Protein AF-0000000072249331 (afdb_homodimer)

Radius of gyration: 15.69 Å; Cα contacts (8 Å, |Δi|>4): 281; chains: 2; bounding box: 35×46×33 Å

Solvent-accessible surface area (backbone atoms only — not comparable to full-atom values): 8730 Å² total; per-residue (Å²): 131,76,64,56,42,66,59,53,73,45,69,50,67,55,90,59,23,38,38,37,27,20,56,56,34,35,38,38,38,41,39,37,74,35,37,71,15,46,56,18,44,52,52,36,47,52,53,36,53,48,37,49,32,42,43,52,51,50,69,72,46,92,59,47,72,70,70,91,58,76,79,63,80,59,80,64,57,69,66,106,130,75,60,57,48,42,70,54,71,47,68,49,67,55,89,58,23,36,37,38,26,18,57,57,34,36,37,37,38,40,39,36,75,35,37,71,14,46,57,17,44,52,54,37,46,52,54,36,53,49,38,49,33,40,42,52,52,51,69,74,45,92,56,48,72,68,70,92,58,76,80,62,80,58,80,63,56,70,66,106

Foldseek 3Di:
DDAALPDQADWDDQVQWIWGHGNVDIDIDGDDDQDPDPSSVVSVVVVVVVVVNVVVNVVVDDDDPDDDDDPPDPVPPVVD/DDAALPDQADWDDQVQWIWGHGNVDIDIDGDDDQDPDPSSVVSVVVVVVVVVNVVVNVVVDDDDPDDDDDPPDPVPPVVD

pLDDT: mean 83.65, std 17.57, range [31.44, 96.88]

Sequence (160 aa):
MFKPFEKGTESSSIEDLTLENDVDCVSIYGNLQITKDKIGLEQAKALQSFVNDVVAALEKEELPEKIERPAEQEINNPFLMFKPFEKGTESSSIEDLTLENDVDCVSIYGNLQITKDKIGLEQAKALQSFVNDVVAALEKEELPEKIERPAEQEINNPFL

Secondary structure (DSSP, 8-state):
---TTTSTT-EEEETEEEEEE-SSEEEEEEEEEEESSHHHHHHHHHHHHHHHHHHHHHHTS---S------------TT-/---TTSSTT-EEEETEEEEEE-SSEEEEEEEEEEESSHHHHHHHHHHHHHHHHHHHHHHTS---S------------TT-

Nearest PDB structures (foldseek):
  4f3y-assembly1_A-2  TM=4.104E-01  e=3.794E+00  Burkholderia thailandensis E264
  3kvf-assembly1_A  TM=3.839E-01  e=6.779E+00  Homo sapiens
  1lc0-assembly1_A  TM=2.877E-01  e=5.586E+00  Rattus norvegicus
  4f3y-assembly1_A-2  TM=4.104E-01  e=3.794E+00  Burkholderia thailandensis E264
  3kvf-assembly1_A  TM=3.839E-01  e=6.779E+00  Homo sapiens

Organism: Acinetobacter pittii (strain PHEA-2) (NCBI:txid871585)

Structure (mmCIF, N/CA/C/O backbone):
data_AF-0000000072249331-model_v1
#
loop_
_entity.id
_entity.type
_entity.pdbx_description
1 polymer 'Uncharacterized protein'
#
loop_
_atom_site.group_PDB
_atom_site.id
_atom_site.type_symbol
_atom_site.label_atom_id
_atom_site.label_alt_id
_atom_site.label_comp_id
_atom_site.label_asym_id
_atom_site.label_entity_id
_atom_site.label_seq_id
_atom_site.pdbx_PDB_ins_code
_atom_site.Cartn_x
_atom_site.Cartn_y
_atom_site.Cartn_z
_atom_site.occupancy
_atom_site.B_iso_or_equiv
_atom_site.auth_seq_id
_atom_site.auth_comp_id
_atom_site.auth_asym_id
_atom_site.auth_atom_id
_atom_site.pdbx_PDB_model_num
ATOM 1 N N . MET A 1 1 ? -0.239 -0.944 17.25 1 60.81 1 MET A N 1
ATOM 2 C CA . MET A 1 1 ? -1.142 -0.362 16.266 1 60.81 1 MET A CA 1
ATOM 3 C C . MET A 1 1 ? -0.555 0.919 15.68 1 60.81 1 MET A C 1
ATOM 5 O O . MET A 1 1 ? 0.12 1.675 16.375 1 60.81 1 MET A O 1
ATOM 9 N N . PHE A 1 2 ? -0.329 0.969 14.336 1 76.44 2 PHE A N 1
ATOM 10 C CA . PHE A 1 2 ? 0.263 2.139 13.695 1 76.44 2 PHE A CA 1
ATOM 11 C C . PHE A 1 2 ? -0.672 3.338 13.789 1 76.44 2 PHE A C 1
ATOM 13 O O . PHE A 1 2 ? -1.861 3.229 13.484 1 76.44 2 PHE A O 1
ATOM 20 N N . LYS A 1 3 ? -0.183 4.434 14.492 1 83.62 3 LYS A N 1
ATOM 21 C CA . LYS A 1 3 ? -0.97 5.66 14.602 1 83.62 3 LYS A CA 1
ATOM 22 C C . LYS A 1 3 ? -0.507 6.703 13.586 1 83.62 3 LYS A C 1
ATOM 24 O O . LYS A 1 3 ? 0.422 7.465 13.852 1 83.62 3 LYS A O 1
ATOM 29 N N . PRO A 1 4 ? -1.26 6.77 12.539 1 90.06 4 PRO A N 1
ATOM 30 C CA . PRO A 1 4 ? -0.844 7.695 11.484 1 90.06 4 PRO A CA 1
ATOM 31 C C . PRO A 1 4 ? -0.95 9.156 11.906 1 90.06 4 PRO A C 1
ATOM 33 O O . PRO A 1 4 ? -1.88 9.531 12.625 1 90.06 4 PRO A O 1
ATOM 36 N N . PHE A 1 5 ? -0.006 10.078 11.562 1 88.88 5 PHE A N 1
ATOM 37 C CA . PHE A 1 5 ? -0.002 11.531 11.672 1 88.88 5 PHE A CA 1
ATOM 38 C C . PHE A 1 5 ? 0.202 11.961 13.117 1 88.88 5 PHE A C 1
ATOM 40 O O . PHE A 1 5 ? -0.208 13.062 13.5 1 88.88 5 PHE A O 1
ATOM 47 N N . GLU A 1 6 ? 0.416 11.164 14.016 1 81.62 6 GLU A N 1
ATOM 48 C CA . GLU A 1 6 ? 0.617 11.609 15.391 1 81.62 6 GLU A CA 1
ATOM 49 C C . GLU A 1 6 ? 2.094 11.859 15.68 1 81.62 6 GLU A C 1
ATOM 51 O O . GLU A 1 6 ? 2.465 12.938 16.156 1 81.62 6 GLU A O 1
ATOM 56 N N . LYS A 1 7 ? 2.938 10.594 15.812 1 70.5 7 LYS A N 1
ATOM 57 C CA . LYS A 1 7 ? 4.359 10.672 16.141 1 70.5 7 LYS A CA 1
ATOM 58 C C . LYS A 1 7 ? 5.223 10.602 14.891 1 70.5 7 LYS A C 1
ATOM 60 O O . LYS A 1 7 ? 5.176 9.617 14.148 1 70.5 7 LYS A O 1
ATOM 65 N N . GLY A 1 8 ? 5.703 11.797 14.25 1 65.5 8 GLY A N 1
ATOM 66 C CA . GLY A 1 8 ? 6.355 12.102 12.984 1 65.5 8 GLY A CA 1
ATOM 67 C C . GLY A 1 8 ? 7.539 11.195 12.695 1 65.5 8 GLY A C 1
ATOM 68 O O . GLY A 1 8 ? 8.25 11.398 11.711 1 65.5 8 GLY A O 1
ATOM 69 N N . THR A 1 9 ? 7.73 10.18 13.656 1 69.88 9 THR A N 1
ATOM 70 C CA . THR A 1 9 ? 9.023 9.562 13.375 1 69.88 9 THR A CA 1
ATOM 71 C C . THR A 1 9 ? 8.891 8.039 13.32 1 69.88 9 THR A C 1
ATOM 73 O O . THR A 1 9 ? 9.898 7.332 13.234 1 69.88 9 THR A O 1
ATOM 76 N N . GLU A 1 10 ? 7.75 7.652 13.211 1 81.25 10 GLU A N 1
ATOM 77 C CA . GLU A 1 10 ? 7.617 6.199 13.195 1 81.25 10 GLU A CA 1
ATOM 78 C C . GLU A 1 10 ? 7.715 5.648 11.781 1 81.25 10 GLU A C 1
ATOM 80 O O . GLU A 1 10 ? 7.258 6.289 10.828 1 81.25 10 GLU A O 1
ATOM 85 N N . SER A 1 11 ? 8.641 4.609 11.539 1 86.5 11 SER A N 1
ATOM 86 C CA . SER A 1 11 ? 8.742 3.945 10.242 1 86.5 11 SER A CA 1
ATOM 87 C C . SER A 1 11 ? 8.602 2.434 10.383 1 86.5 11 SER A C 1
ATOM 89 O O . SER A 1 11 ? 8.984 1.861 11.406 1 86.5 11 SER A O 1
ATOM 91 N N . SER A 1 12 ? 7.879 1.873 9.531 1 87.81 12 SER A N 1
ATOM 92 C CA . SER A 1 12 ? 7.734 0.423 9.438 1 87.81 12 SER A CA 1
ATOM 93 C C . SER A 1 12 ? 8.07 -0.078 8.039 1 87.81 12 SER A C 1
ATOM 95 O O . SER A 1 12 ? 8.156 0.712 7.094 1 87.81 12 SER A O 1
ATOM 97 N N . SER A 1 13 ? 8.367 -1.349 7.965 1 91.19 13 SER A N 1
ATOM 98 C CA . SER A 1 13 ? 8.656 -1.92 6.652 1 91.19 13 SER A CA 1
ATOM 99 C C . SER A 1 13 ? 7.98 -3.273 6.477 1 91.19 13 SER A C 1
ATOM 101 O O . SER A 1 13 ? 7.844 -4.035 7.438 1 91.19 13 SER A O 1
ATOM 103 N N . ILE A 1 14 ? 7.441 -3.484 5.355 1 92.25 14 ILE A N 1
ATOM 104 C CA . ILE A 1 14 ? 6.941 -4.781 4.906 1 92.25 14 ILE A CA 1
ATOM 105 C C . ILE A 1 14 ? 7.805 -5.297 3.756 1 92.25 14 ILE A C 1
ATOM 107 O O . ILE A 1 14 ? 7.703 -4.801 2.631 1 92.25 14 ILE A O 1
ATOM 111 N N . GLU A 1 15 ? 8.68 -6.227 4.066 1 88.38 15 GLU A N 1
ATOM 112 C CA . GLU A 1 15 ? 9.672 -6.668 3.092 1 88.38 15 GLU A CA 1
ATOM 113 C C . GLU A 1 15 ? 10.492 -5.492 2.561 1 88.38 15 GLU A C 1
ATOM 115 O O . GLU A 1 15 ? 11.195 -4.824 3.322 1 88.38 15 GLU A O 1
ATOM 120 N N . ASP A 1 16 ? 10.336 -5.152 1.261 1 88.69 16 ASP A N 1
ATOM 121 C CA . ASP A 1 16 ? 11.125 -4.082 0.66 1 88.69 16 ASP A CA 1
ATOM 122 C C . ASP A 1 16 ? 10.305 -2.801 0.537 1 88.69 16 ASP A C 1
ATOM 124 O O . ASP A 1 16 ? 10.766 -1.814 -0.042 1 88.69 16 ASP A O 1
ATOM 128 N N . LEU A 1 17 ? 9.109 -2.785 1.133 1 92.56 17 LEU A N 1
ATOM 129 C CA . 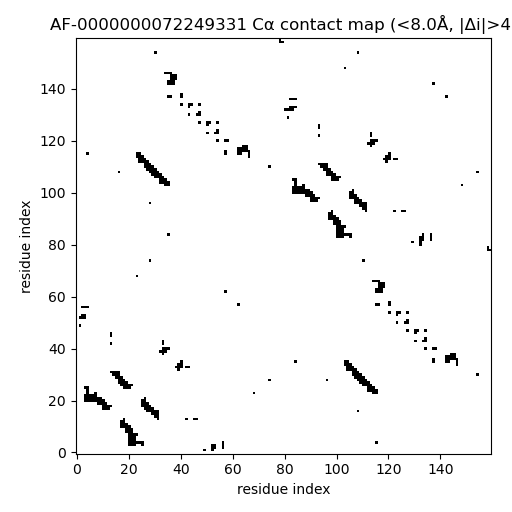LEU A 1 17 ? 8.258 -1.6 1.173 1 92.56 17 LEU A CA 1
ATOM 130 C C . LEU A 1 17 ? 8.414 -0.869 2.502 1 92.56 17 LEU A C 1
ATOM 132 O O . LEU A 1 17 ? 8.312 -1.481 3.568 1 92.56 17 LEU A O 1
ATOM 136 N N . THR A 1 18 ? 8.703 0.428 2.482 1 92.81 18 THR A N 1
ATOM 137 C CA . THR A 1 18 ? 8.906 1.231 3.686 1 92.81 18 THR A CA 1
ATOM 138 C C . THR A 1 18 ? 7.723 2.172 3.906 1 92.81 18 THR A C 1
ATOM 140 O O . THR A 1 18 ? 7.262 2.832 2.973 1 92.81 18 THR A O 1
ATOM 143 N N . LEU A 1 19 ? 7.258 2.203 5.148 1 91.69 19 LEU A N 1
ATOM 144 C CA . LEU A 1 19 ? 6.156 3.055 5.59 1 91.69 19 LEU A CA 1
ATOM 145 C C . LEU A 1 19 ? 6.637 4.074 6.613 1 91.69 19 LEU A C 1
ATOM 147 O O . LEU A 1 19 ? 7.137 3.705 7.68 1 91.69 19 LEU A O 1
ATOM 151 N N . GLU A 1 20 ? 6.574 5.328 6.277 1 89.94 20 GLU A N 1
ATOM 152 C CA . GLU A 1 20 ? 7.039 6.391 7.164 1 89.94 20 GLU A CA 1
ATOM 153 C C . GLU A 1 20 ? 5.879 7.262 7.637 1 89.94 20 GLU A C 1
ATOM 155 O O . GLU A 1 20 ? 5.043 7.68 6.832 1 89.94 20 GLU A O 1
ATOM 160 N N . ASN A 1 21 ? 5.875 7.422 8.891 1 89.5 21 ASN A N 1
ATOM 161 C CA . ASN A 1 21 ? 4.828 8.242 9.484 1 89.5 21 ASN A CA 1
ATOM 162 C C . ASN A 1 21 ? 5.344 9.625 9.867 1 89.5 21 ASN A C 1
ATOM 164 O O . ASN A 1 21 ? 6.398 9.75 10.492 1 89.5 21 ASN A O 1
ATOM 168 N N . ASP A 1 22 ? 4.676 10.695 9.391 1 87.88 22 ASP A N 1
ATOM 169 C CA . ASP A 1 22 ? 4.914 12.078 9.805 1 87.88 22 ASP A CA 1
ATOM 170 C C . ASP A 1 22 ? 3.646 12.703 10.383 1 87.88 22 ASP A C 1
ATOM 172 O O . ASP A 1 22 ? 2.582 12.086 10.367 1 87.88 22 ASP A O 1
ATOM 176 N N . VAL A 1 23 ? 3.736 13.898 10.867 1 86.12 23 VAL A N 1
ATOM 177 C CA . VAL A 1 23 ? 2.621 14.562 11.531 1 86.12 23 VAL A CA 1
ATOM 178 C C . VAL A 1 23 ? 1.573 14.969 10.492 1 86.12 23 VAL A C 1
ATOM 180 O O . VAL A 1 23 ? 0.373 14.953 10.781 1 86.12 23 VAL A O 1
ATOM 183 N N . ASP A 1 24 ? 2.059 15.242 9.227 1 89.31 24 ASP A N 1
ATOM 184 C CA . ASP A 1 24 ? 1.125 15.781 8.25 1 89.31 24 ASP A CA 1
ATOM 185 C C . ASP A 1 24 ? 1.085 14.914 6.992 1 89.31 24 ASP A C 1
ATOM 187 O O . ASP A 1 24 ? 0.347 15.203 6.051 1 89.31 24 ASP A O 1
ATOM 191 N N . CYS A 1 25 ? 1.911 13.844 7.012 1 90.44 25 CYS A N 1
ATOM 192 C CA . CYS A 1 25 ? 1.998 13.039 5.801 1 90.44 25 CYS A CA 1
ATOM 193 C C . CYS A 1 25 ? 2.508 11.641 6.117 1 90.44 25 CYS A C 1
ATOM 195 O O . CYS A 1 25 ? 3.416 11.469 6.934 1 90.44 25 CYS A O 1
ATOM 197 N N . VAL A 1 26 ? 1.936 10.672 5.547 1 92.38 26 VAL A N 1
ATOM 198 C CA . VAL A 1 26 ? 2.422 9.297 5.582 1 92.38 26 VAL A CA 1
ATOM 199 C C . VAL A 1 26 ? 3.018 8.922 4.227 1 92.38 26 VAL A C 1
ATOM 201 O O . VAL A 1 26 ? 2.373 9.094 3.189 1 92.38 26 VAL A O 1
ATOM 204 N N . SER A 1 27 ? 4.258 8.484 4.289 1 91.38 27 SER A N 1
ATOM 205 C CA . SER A 1 27 ? 4.941 8.141 3.047 1 91.38 27 SER A CA 1
ATOM 206 C C . SER A 1 27 ? 5.125 6.633 2.916 1 91.38 27 SER A C 1
ATOM 208 O O . SER A 1 27 ? 5.484 5.957 3.887 1 91.38 27 SER A O 1
ATOM 210 N N . ILE A 1 28 ? 4.871 6.16 1.718 1 92.5 28 ILE A N 1
ATOM 211 C CA . ILE A 1 28 ? 5.082 4.758 1.37 1 92.5 28 ILE A CA 1
ATOM 212 C C . ILE A 1 28 ? 5.992 4.66 0.15 1 92.5 28 ILE A C 1
ATOM 214 O O . ILE A 1 28 ? 5.73 5.281 -0.882 1 92.5 28 ILE A O 1
ATOM 218 N N . TYR A 1 29 ? 7.121 3.979 0.303 1 91 29 TYR A N 1
ATOM 219 C CA . TYR A 1 29 ? 7.988 3.824 -0.857 1 91 29 TYR A CA 1
ATOM 220 C C . TYR A 1 29 ? 8.758 2.512 -0.79 1 91 29 TYR A C 1
ATOM 222 O O . TYR A 1 29 ? 9 1.979 0.297 1 91 29 TYR A O 1
ATOM 230 N N . GLY A 1 30 ? 9.031 2.023 -1.978 1 93.12 30 GLY A N 1
ATOM 231 C CA . GLY A 1 30 ? 9.727 0.749 -2.082 1 93.12 30 GLY A CA 1
ATOM 232 C C . GLY A 1 30 ? 9.023 -0.243 -2.986 1 93.12 30 GLY A C 1
ATOM 233 O O . GLY A 1 30 ? 8.461 0.139 -4.016 1 93.12 30 GLY A O 1
ATOM 234 N N . ASN A 1 31 ? 9.289 -1.481 -2.703 1 89.25 31 ASN A N 1
ATOM 235 C CA . ASN A 1 31 ? 8.727 -2.561 -3.508 1 89.25 31 ASN A CA 1
ATOM 236 C C . ASN A 1 31 ? 8.172 -3.68 -2.633 1 89.25 31 ASN A C 1
ATOM 238 O O . ASN A 1 31 ? 8.812 -4.094 -1.666 1 89.25 31 ASN A O 1
ATOM 242 N N . LEU A 1 32 ? 6.941 -4.047 -2.951 1 93.25 32 LEU A N 1
ATOM 243 C CA . LEU A 1 32 ? 6.281 -5.137 -2.242 1 93.25 32 LEU A CA 1
ATOM 244 C C . LEU A 1 32 ? 5.625 -6.105 -3.223 1 93.25 32 LEU A C 1
ATOM 246 O O . LEU A 1 32 ? 4.922 -5.684 -4.145 1 93.25 32 LEU A O 1
ATOM 250 N N . GLN A 1 33 ? 5.992 -7.355 -3.094 1 91.56 33 GLN A N 1
ATOM 251 C CA . GLN A 1 33 ? 5.355 -8.414 -3.873 1 91.56 33 GLN A CA 1
ATOM 252 C C . GLN A 1 33 ? 4.488 -9.305 -2.986 1 91.56 33 GLN A C 1
ATOM 254 O O . GLN A 1 33 ? 4.988 -9.93 -2.049 1 91.56 33 GLN A O 1
ATOM 259 N N . ILE A 1 34 ? 3.266 -9.305 -3.309 1 94.25 34 ILE A N 1
ATOM 260 C CA . ILE A 1 34 ? 2.328 -10.148 -2.572 1 94.25 34 ILE A CA 1
ATOM 261 C C . ILE A 1 34 ? 1.995 -11.391 -3.391 1 94.25 34 ILE A C 1
ATOM 263 O O . ILE A 1 34 ? 1.239 -11.32 -4.363 1 94.25 34 ILE A O 1
ATOM 267 N N . THR A 1 35 ? 2.619 -12.453 -2.973 1 93.44 35 THR A N 1
ATOM 268 C CA . THR A 1 35 ? 2.418 -13.703 -3.689 1 93.44 35 THR A CA 1
ATOM 269 C C . THR A 1 35 ? 1.134 -14.391 -3.23 1 93.44 35 THR A C 1
ATOM 271 O O . THR A 1 35 ? 0.646 -14.133 -2.127 1 93.44 35 THR A O 1
ATOM 274 N N . LYS A 1 36 ? 0.646 -15.227 -4.098 1 92.88 36 LYS A N 1
ATOM 275 C CA . LYS A 1 36 ? -0.572 -15.969 -3.791 1 92.88 36 LYS A CA 1
ATOM 276 C C . LYS A 1 36 ? -0.276 -17.156 -2.883 1 92.88 36 LYS A C 1
ATOM 278 O O . LYS A 1 36 ? -0.455 -18.312 -3.281 1 92.88 36 LYS A O 1
ATOM 283 N N . ASP A 1 37 ? 0.237 -16.906 -1.649 1 95.62 37 ASP A N 1
ATOM 284 C CA . ASP A 1 37 ? 0.542 -17.891 -0.614 1 95.62 37 ASP A CA 1
ATOM 285 C C . ASP A 1 37 ? 0.345 -17.297 0.78 1 95.62 37 ASP A C 1
ATOM 287 O O . ASP A 1 37 ? -0.124 -16.172 0.92 1 95.62 37 ASP A O 1
ATOM 291 N N . LYS A 1 38 ? 0.635 -18.031 1.791 1 95.88 38 LYS A N 1
ATOM 292 C CA . LYS A 1 38 ? 0.4 -17.578 3.156 1 95.88 38 LYS A CA 1
ATOM 293 C C . LYS A 1 38 ? 1.294 -16.391 3.494 1 95.88 38 LYS A C 1
ATOM 295 O O . LYS A 1 38 ? 0.897 -15.5 4.258 1 95.88 38 LYS A O 1
ATOM 300 N N . ILE A 1 39 ? 2.426 -16.453 2.943 1 94.06 39 ILE A N 1
ATOM 301 C CA . ILE A 1 39 ? 3.357 -15.352 3.166 1 94.06 39 ILE A CA 1
ATOM 302 C C . ILE A 1 39 ? 2.783 -14.062 2.586 1 94.06 39 ILE A C 1
ATOM 304 O O . ILE A 1 39 ? 2.791 -13.016 3.244 1 94.06 39 ILE A O 1
ATOM 308 N N . GLY A 1 40 ? 2.291 -14.234 1.348 1 95 40 GLY A N 1
ATOM 309 C CA . GLY A 1 40 ? 1.654 -13.086 0.72 1 95 40 GLY A CA 1
ATOM 310 C C . GLY A 1 40 ? 0.433 -12.594 1.474 1 95 40 GLY A C 1
ATOM 311 O O . GLY A 1 40 ? 0.183 -11.391 1.542 1 95 40 GLY A O 1
ATOM 312 N N . LEU A 1 41 ? -0.319 -13.492 2.018 1 96.81 41 LEU A N 1
ATOM 313 C CA . LEU A 1 41 ? -1.497 -13.109 2.791 1 96.81 41 LEU A CA 1
ATOM 314 C C . LEU A 1 41 ? -1.102 -12.312 4.027 1 96.81 41 LEU A C 1
ATOM 316 O O . LEU A 1 41 ? -1.751 -11.32 4.367 1 96.81 41 LEU A O 1
ATOM 320 N N . GLU A 1 42 ? -0.068 -12.742 4.703 1 96.06 42 GLU A N 1
ATOM 321 C CA . GLU A 1 42 ? 0.413 -12.031 5.883 1 96.06 42 GLU A CA 1
ATOM 322 C C . GLU A 1 42 ? 0.877 -10.625 5.52 1 96.06 42 GLU A C 1
ATOM 324 O O . GLU A 1 42 ? 0.589 -9.664 6.238 1 96.06 42 GLU A O 1
ATOM 329 N N . GLN A 1 43 ? 1.597 -10.5 4.402 1 95.44 43 GLN A N 1
ATOM 330 C CA . GLN A 1 43 ? 2.068 -9.203 3.926 1 95.44 43 GLN A CA 1
ATOM 331 C C . GLN A 1 43 ? 0.899 -8.297 3.551 1 95.44 43 GLN A C 1
ATOM 333 O O . GLN A 1 43 ? 0.894 -7.113 3.889 1 95.44 43 GLN A O 1
ATOM 338 N N . ALA A 1 44 ? -0.023 -8.867 2.881 1 96.25 44 ALA A N 1
ATOM 339 C CA . ALA A 1 44 ? -1.209 -8.117 2.477 1 96.25 44 ALA A CA 1
ATOM 340 C C . ALA A 1 44 ? -1.987 -7.621 3.693 1 96.25 44 ALA A C 1
ATOM 342 O O . ALA A 1 44 ? -2.459 -6.48 3.717 1 96.25 44 ALA A O 1
ATOM 343 N N . LYS A 1 45 ? -2.066 -8.422 4.707 1 96.81 45 LYS A N 1
ATOM 344 C CA . LYS A 1 45 ? -2.797 -8.062 5.918 1 96.81 45 LYS A CA 1
ATOM 345 C C . LYS A 1 45 ? -2.07 -6.965 6.691 1 96.81 45 LYS A C 1
ATOM 347 O O . LYS A 1 45 ? -2.707 -6.102 7.297 1 96.81 45 LYS A O 1
ATOM 352 N N . ALA A 1 46 ? -0.796 -7.082 6.688 1 95.56 46 ALA A N 1
ATOM 353 C CA . ALA A 1 46 ? -0.018 -6.035 7.34 1 95.56 46 ALA A CA 1
ATOM 354 C C . ALA A 1 46 ? -0.254 -4.68 6.672 1 95.56 46 ALA A C 1
ATOM 356 O O . ALA A 1 46 ? -0.462 -3.674 7.352 1 95.56 46 ALA A O 1
ATOM 357 N N . LEU A 1 47 ? -0.149 -4.711 5.312 1 96 47 LEU A N 1
ATOM 358 C CA . LEU A 1 47 ? -0.404 -3.49 4.559 1 96 47 LEU A CA 1
ATOM 359 C C . LEU A 1 47 ? -1.84 -3.018 4.758 1 96 47 LEU A C 1
ATOM 361 O O . LEU A 1 47 ? -2.09 -1.816 4.887 1 96 47 LEU A O 1
ATOM 365 N N . GLN A 1 48 ? -2.762 -3.904 4.824 1 96 48 GLN A N 1
ATOM 366 C CA . GLN A 1 48 ? -4.168 -3.594 5.047 1 96 48 GLN A CA 1
ATOM 367 C C . GLN A 1 48 ? -4.375 -2.891 6.383 1 96 48 GLN A C 1
ATOM 369 O O . GLN A 1 48 ? -5.078 -1.88 6.457 1 96 48 GLN A O 1
ATOM 374 N N . SER A 1 49 ? -3.799 -3.445 7.441 1 95.38 49 SER A N 1
ATOM 375 C CA . SER A 1 49 ? -3.92 -2.854 8.766 1 95.38 49 SER A CA 1
ATOM 376 C C . SER A 1 49 ? -3.387 -1.424 8.789 1 95.38 49 SER A C 1
ATOM 378 O O . SER A 1 49 ? -4.008 -0.531 9.367 1 95.38 49 SER A O 1
ATOM 380 N N . PHE A 1 50 ? -2.242 -1.306 8.117 1 93.06 50 PHE A N 1
ATOM 381 C CA . PHE A 1 50 ? -1.628 0.014 8.039 1 93.06 50 PHE A CA 1
ATOM 382 C C . PHE A 1 50 ? -2.549 1.002 7.336 1 93.06 50 PHE A C 1
ATOM 384 O O . PHE A 1 50 ? -2.824 2.084 7.855 1 93.06 50 PHE A O 1
ATOM 391 N N . VAL A 1 51 ? -2.988 0.668 6.207 1 95.75 51 VAL A N 1
ATOM 392 C CA . VAL A 1 51 ? -3.803 1.565 5.391 1 95.75 51 VAL A CA 1
ATOM 393 C C . VAL A 1 51 ? -5.125 1.853 6.105 1 95.75 51 VAL A C 1
ATOM 395 O O . VAL A 1 51 ? -5.621 2.98 6.07 1 95.75 51 VAL A O 1
ATOM 398 N N . ASN A 1 52 ? -5.719 0.847 6.762 1 96.19 52 ASN A N 1
ATOM 399 C CA . ASN A 1 52 ? -6.941 1.045 7.539 1 96.19 52 ASN A CA 1
ATOM 400 C C . ASN A 1 52 ? -6.75 2.1 8.625 1 96.19 52 ASN A C 1
ATOM 402 O O . ASN A 1 52 ? -7.629 2.936 8.844 1 96.19 52 ASN A O 1
ATOM 406 N N . ASP A 1 53 ? -5.645 2.014 9.273 1 94.19 53 ASP A N 1
ATOM 407 C CA . ASP A 1 53 ? -5.344 2.98 10.32 1 94.19 53 ASP A CA 1
ATOM 408 C C . ASP A 1 53 ? -5.223 4.391 9.75 1 94.19 53 ASP A C 1
ATOM 410 O O . ASP A 1 53 ? -5.695 5.355 10.359 1 94.19 53 ASP A O 1
ATOM 414 N N . VAL A 1 54 ? -4.578 4.508 8.602 1 95 54 VAL A N 1
ATOM 415 C CA . VAL A 1 54 ? -4.398 5.801 7.949 1 95 54 VAL A CA 1
ATOM 416 C C . VAL A 1 54 ? -5.762 6.383 7.574 1 95 54 VAL A C 1
ATOM 418 O O . VAL A 1 54 ? -6.051 7.543 7.871 1 95 54 VAL A O 1
ATOM 421 N N . VAL A 1 55 ? -6.613 5.566 6.941 1 96.81 55 VAL A N 1
ATOM 422 C CA . VAL A 1 55 ? -7.938 6.008 6.52 1 96.81 55 VAL A CA 1
ATOM 423 C C . VAL A 1 55 ? -8.766 6.402 7.738 1 96.81 55 VAL A C 1
ATOM 425 O O . VAL A 1 55 ? -9.438 7.434 7.734 1 96.81 55 VAL A O 1
ATOM 428 N N . ALA A 1 56 ? -8.734 5.59 8.781 1 95.69 56 ALA A N 1
ATOM 429 C CA . ALA A 1 56 ? -9.484 5.867 10 1 95.69 56 ALA A CA 1
ATOM 430 C C . ALA A 1 56 ? -9.055 7.195 10.617 1 95.69 56 ALA A C 1
ATOM 432 O O . ALA A 1 56 ? -9.898 7.969 11.086 1 95.69 56 ALA A O 1
ATOM 433 N N . ALA A 1 57 ? -7.754 7.434 10.641 1 94 57 ALA A N 1
ATOM 434 C CA . ALA A 1 57 ? -7.215 8.664 11.211 1 94 57 ALA A CA 1
ATOM 435 C C . ALA A 1 57 ? -7.68 9.883 10.422 1 94 57 ALA A C 1
ATOM 437 O O . ALA A 1 57 ? -8.039 10.914 11 1 94 57 ALA A O 1
ATOM 438 N N . LEU A 1 58 ? -7.691 9.766 9.102 1 95.5 58 LEU A N 1
ATOM 439 C CA . LEU A 1 58 ? -8.078 10.875 8.234 1 95.5 58 LEU A CA 1
ATOM 440 C C . LEU A 1 58 ? -9.578 11.133 8.312 1 95.5 58 LEU A C 1
ATOM 442 O O . LEU A 1 58 ? -10.023 12.273 8.234 1 95.5 58 LEU A O 1
ATOM 446 N N . GLU A 1 59 ? -10.344 10.102 8.477 1 96.44 59 GLU A N 1
ATOM 447 C CA . GLU A 1 59 ? -11.797 10.227 8.516 1 96.44 59 GLU A CA 1
ATOM 448 C C . GLU A 1 59 ? -12.273 10.797 9.844 1 96.44 59 GLU A C 1
ATOM 450 O O . GLU A 1 59 ? -13.391 11.312 9.945 1 96.44 59 GLU A O 1
ATOM 455 N N . LYS A 1 60 ? -11.438 10.664 10.836 1 93.19 60 LYS A N 1
ATOM 456 C CA . LYS A 1 60 ? -11.797 11.109 12.18 1 93.19 60 LYS A CA 1
ATOM 457 C C . LYS A 1 60 ? -11.602 12.609 12.336 1 93.19 60 LYS A C 1
ATOM 459 O O . LYS A 1 60 ? -12.094 13.211 13.289 1 93.19 60 LYS A O 1
ATOM 464 N N . GLU A 1 61 ? -10.977 13.203 11.391 1 89.25 61 GLU A N 1
ATOM 465 C CA . GLU A 1 61 ? -10.641 14.617 11.508 1 89.25 61 GLU A CA 1
ATOM 466 C C . GLU A 1 61 ? -11.305 15.438 10.406 1 89.25 61 GLU A C 1
ATOM 468 O O . GLU A 1 61 ? -11.773 14.875 9.406 1 89.25 61 GLU A O 1
ATOM 473 N N . GLU A 1 62 ? -11.508 16.719 10.711 1 92.25 62 GLU A N 1
ATOM 474 C CA . GLU A 1 62 ? -11.875 17.656 9.641 1 92.25 62 GLU A CA 1
ATOM 475 C C . GLU A 1 62 ? -10.672 18 8.773 1 92.25 62 GLU A C 1
ATOM 477 O O . GLU A 1 62 ? -9.75 18.672 9.234 1 92.25 62 GLU A O 1
ATOM 482 N N . LEU A 1 63 ? -10.734 17.562 7.551 1 94.44 63 LEU A N 1
ATOM 483 C CA . LEU A 1 63 ? -9.57 17.688 6.68 1 94.44 63 LEU A CA 1
ATOM 484 C C . LEU A 1 63 ? -9.727 18.875 5.734 1 94.44 63 LEU A C 1
ATOM 486 O O . LEU A 1 63 ? -10.812 19.094 5.188 1 94.44 63 LEU A O 1
ATOM 490 N N . PRO A 1 64 ? -8.664 19.578 5.66 1 94.5 64 PRO A N 1
ATOM 491 C CA . PRO A 1 64 ? -8.68 20.625 4.629 1 94.5 64 PRO A CA 1
ATOM 492 C C . PRO A 1 64 ? -8.656 20.047 3.215 1 94.5 64 PRO A C 1
ATOM 494 O O . PRO A 1 64 ? -8.484 18.844 3.035 1 94.5 64 PRO A O 1
ATOM 497 N N . GLU A 1 65 ? -8.922 20.875 2.215 1 93.25 65 GLU A N 1
ATOM 498 C CA . GLU A 1 65 ? -8.891 20.422 0.83 1 93.25 65 GLU A CA 1
ATOM 499 C C . GLU A 1 65 ? -7.48 20 0.422 1 93.25 65 GLU A C 1
ATOM 501 O O . GLU A 1 65 ? -7.297 18.953 -0.217 1 93.25 65 GLU A O 1
ATOM 506 N N . LYS A 1 66 ? -6.543 20.844 0.762 1 89.94 66 LYS A N 1
ATOM 507 C CA . LYS A 1 66 ? -5.145 20.594 0.433 1 89.94 66 LYS A CA 1
ATOM 508 C C . LYS A 1 66 ? -4.211 21.281 1.425 1 89.94 66 LYS A C 1
ATOM 510 O O . LYS A 1 66 ? -4.445 22.438 1.806 1 89.94 66 LYS A O 1
ATOM 515 N N . ILE A 1 67 ? -3.307 20.469 1.951 1 87 67 ILE A N 1
ATOM 516 C CA . ILE A 1 67 ? -2.312 21.094 2.812 1 87 67 ILE A CA 1
ATOM 517 C C . ILE A 1 67 ? -1.0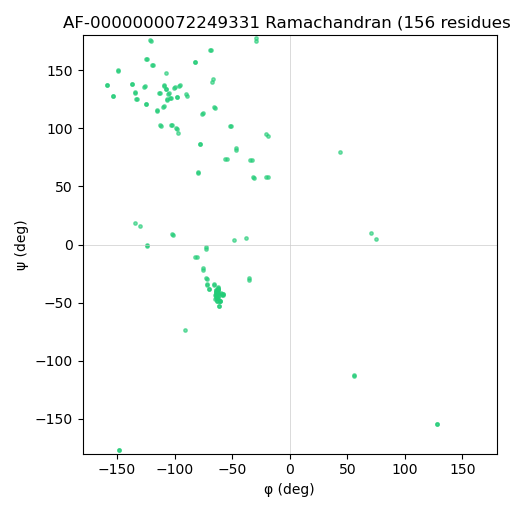49 21.391 2.01 1 87 67 ILE A C 1
ATOM 519 O O . ILE A 1 67 ? -0.765 20.719 1.015 1 87 67 ILE A O 1
ATOM 523 N N . GLU A 1 68 ? -0.443 22.547 2.168 1 76.56 68 GLU A N 1
ATOM 524 C CA . GLU A 1 68 ? 0.79 22.906 1.478 1 76.56 68 GLU A CA 1
ATOM 525 C C . GLU A 1 68 ? 2.002 22.25 2.123 1 76.56 68 GLU A C 1
ATOM 527 O O . GLU A 1 68 ? 2.287 22.469 3.301 1 76.56 68 GLU A O 1
ATOM 532 N N . ARG A 1 69 ? 2.238 21.172 1.74 1 70.75 69 ARG A N 1
ATOM 533 C CA . ARG A 1 69 ? 3.441 20.594 2.326 1 70.75 69 ARG A CA 1
ATOM 534 C C . ARG A 1 69 ? 4.594 20.609 1.329 1 70.75 69 ARG A C 1
ATOM 536 O O . ARG A 1 69 ? 4.379 20.5 0.12 1 70.75 69 ARG A O 1
ATOM 543 N N . PRO A 1 70 ? 5.719 21.109 1.805 1 55.62 70 PRO A N 1
ATOM 544 C CA . PRO A 1 70 ? 6.871 20.969 0.909 1 55.62 70 PRO A CA 1
ATOM 545 C C . PRO A 1 70 ? 7.066 19.531 0.415 1 55.62 70 PRO A C 1
ATOM 547 O O . PRO A 1 70 ? 6.723 18.594 1.119 1 55.62 70 PRO A O 1
ATOM 550 N N . ALA A 1 71 ? 6.668 19.328 -0.767 1 49.81 71 ALA A N 1
ATOM 551 C CA . ALA A 1 71 ? 6.879 18 -1.365 1 49.81 71 ALA A CA 1
ATOM 552 C C . ALA A 1 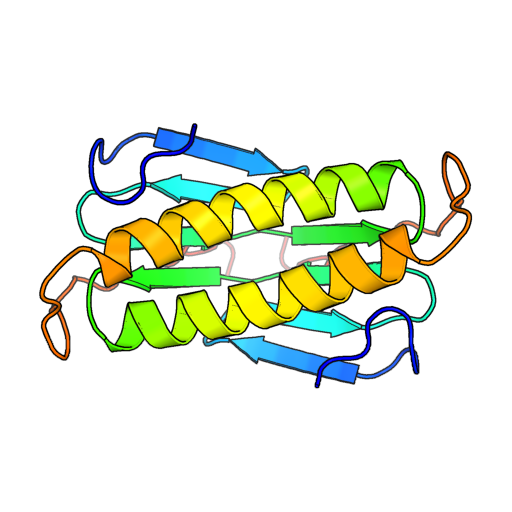71 ? 7.988 17.25 -0.642 1 49.81 71 ALA A C 1
ATOM 554 O O . ALA A 1 71 ? 9.156 17.641 -0.698 1 49.81 71 ALA A O 1
ATOM 555 N N . GLU A 1 72 ? 7.844 17.062 0.521 1 50.69 72 GLU A N 1
ATOM 556 C CA . GLU A 1 72 ? 8.984 16.391 1.139 1 50.69 72 GLU A CA 1
ATOM 557 C C . GLU A 1 72 ? 9.703 15.484 0.141 1 50.69 72 GLU A C 1
ATOM 559 O O . GLU A 1 72 ? 9.141 15.133 -0.897 1 50.69 72 GLU A O 1
ATOM 564 N N . GLN A 1 73 ? 10.852 14.828 0.627 1 45.72 73 GLN A N 1
ATOM 565 C CA . GLN A 1 73 ? 12.008 14.195 0.001 1 45.72 73 GLN A CA 1
ATOM 566 C C . GLN A 1 73 ? 11.578 13.109 -0.98 1 45.72 73 GLN A C 1
ATOM 568 O O . GLN A 1 73 ? 10.953 12.125 -0.588 1 45.72 73 GLN A O 1
ATOM 573 N N . GLU A 1 74 ? 11.086 13.578 -2.074 1 45.84 74 GLU A N 1
ATOM 574 C CA . GLU A 1 74 ? 11.242 12.586 -3.135 1 45.84 74 GLU A CA 1
ATOM 575 C C . GLU A 1 74 ? 12.336 11.578 -2.791 1 45.84 74 GLU A C 1
ATOM 577 O O . GLU A 1 74 ? 13.398 11.953 -2.293 1 45.84 74 GLU A O 1
ATOM 582 N N . ILE A 1 75 ? 11.93 10.539 -2.256 1 47.5 75 ILE A N 1
ATOM 583 C CA . ILE A 1 75 ? 13.047 9.609 -2.236 1 47.5 75 ILE A CA 1
ATOM 584 C C . ILE A 1 75 ? 13.938 9.844 -3.451 1 47.5 75 ILE A C 1
ATOM 586 O O . ILE A 1 75 ? 13.547 9.562 -4.586 1 47.5 75 ILE A O 1
ATOM 590 N N . ASN A 1 76 ? 14.469 11.172 -3.555 1 41.91 76 ASN A N 1
ATOM 591 C CA . ASN A 1 76 ? 15.508 11.43 -4.547 1 41.91 76 ASN A CA 1
ATOM 592 C C . ASN A 1 76 ? 16.422 10.227 -4.723 1 41.91 76 ASN A C 1
ATOM 594 O O . ASN A 1 76 ? 17.094 9.805 -3.777 1 41.91 76 ASN A O 1
ATOM 598 N N . ASN A 1 77 ? 15.898 9.281 -5.328 1 40.75 77 ASN A N 1
ATOM 599 C CA . ASN A 1 77 ? 16.969 8.359 -5.699 1 40.75 77 ASN A CA 1
ATOM 600 C C . ASN A 1 77 ? 18.156 9.086 -6.305 1 40.75 77 ASN A C 1
ATOM 602 O O . ASN A 1 77 ? 18.047 9.688 -7.379 1 40.75 77 ASN A O 1
ATOM 606 N N . PRO A 1 78 ? 18.969 9.586 -5.402 1 39.22 78 PRO A N 1
ATOM 607 C CA . PRO A 1 78 ? 20.156 10.219 -5.973 1 39.22 78 PRO A CA 1
ATOM 608 C C . PRO A 1 78 ? 20.672 9.508 -7.219 1 39.22 78 PRO A C 1
ATOM 610 O O . PRO A 1 78 ? 21.578 9.992 -7.887 1 39.22 78 PRO A O 1
ATOM 613 N N . PHE A 1 79 ? 20.406 8.297 -7.184 1 35.22 79 PHE A N 1
ATOM 614 C CA . PHE A 1 79 ? 21.125 7.703 -8.305 1 35.22 79 PHE A CA 1
ATOM 615 C C . PHE A 1 79 ? 20.453 8.078 -9.625 1 35.22 79 PHE A C 1
ATOM 617 O O . PHE A 1 79 ? 20.688 7.438 -10.656 1 35.22 79 PHE A O 1
ATOM 624 N N . LEU A 1 80 ? 19.391 8.781 -9.641 1 31.92 80 LEU A N 1
ATOM 625 C CA . LEU A 1 80 ? 19.234 9.258 -11.016 1 31.92 80 LEU A CA 1
ATOM 626 C C . LEU A 1 80 ? 20.172 10.414 -11.305 1 31.92 8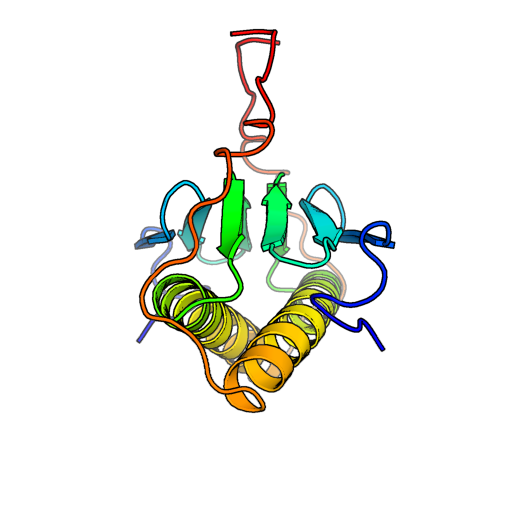0 LEU A C 1
ATOM 628 O O . LEU A 1 80 ? 20.562 11.148 -10.398 1 31.92 80 LEU A O 1
ATOM 632 N N . MET B 1 1 ? -13.742 -2.721 -10.055 1 61.19 1 MET B N 1
ATOM 633 C CA . MET B 1 1 ? -13.188 -3.355 -8.859 1 61.19 1 MET B CA 1
ATOM 634 C C . MET B 1 1 ? -11.945 -4.16 -9.203 1 61.19 1 MET B C 1
ATOM 636 O O . MET B 1 1 ? -11.852 -4.73 -10.297 1 61.19 1 MET B O 1
ATOM 640 N N . PHE B 1 2 ? -10.781 -3.824 -8.586 1 76.31 2 PHE B N 1
ATOM 641 C CA . PHE B 1 2 ? -9.531 -4.52 -8.883 1 76.31 2 PHE B CA 1
ATOM 642 C C . PHE B 1 2 ? -9.609 -5.977 -8.445 1 76.31 2 PHE B C 1
ATOM 644 O O . PHE B 1 2 ? -10.016 -6.273 -7.32 1 76.31 2 PHE B O 1
ATOM 651 N N . LYS B 1 3 ? -9.484 -6.91 -9.469 1 83.88 3 LYS B N 1
ATOM 652 C CA . LYS B 1 3 ? -9.484 -8.336 -9.164 1 83.88 3 LYS B CA 1
ATOM 653 C C . LYS B 1 3 ? -8.062 -8.891 -9.102 1 83.88 3 LYS B C 1
ATOM 655 O O . LYS B 1 3 ? -7.5 -9.273 -10.125 1 83.88 3 LYS B O 1
ATOM 660 N N . PRO B 1 4 ? -7.613 -9 -7.879 1 90.38 4 PRO B N 1
ATOM 661 C CA . PRO B 1 4 ? -6.23 -9.461 -7.738 1 90.38 4 PRO B CA 1
ATOM 662 C C . PRO B 1 4 ? -6.043 -10.906 -8.203 1 90.38 4 PRO B C 1
ATOM 664 O O . PRO B 1 4 ? -6.93 -11.742 -8 1 90.38 4 PRO B O 1
ATOM 667 N N . PHE B 1 5 ? -4.938 -11.18 -8.812 1 89.31 5 PHE B N 1
ATOM 668 C CA . PHE B 1 5 ? -4.484 -12.516 -9.188 1 89.31 5 PHE B CA 1
ATOM 669 C C . PHE B 1 5 ? -5.324 -13.078 -10.328 1 89.31 5 PHE B C 1
ATOM 671 O O . PHE B 1 5 ? -5.449 -14.297 -10.469 1 89.31 5 PHE B O 1
ATOM 678 N N . GLU B 1 6 ? -6.129 -11.984 -10.781 1 78.81 6 GLU B N 1
ATOM 679 C CA . GLU B 1 6 ? -6.879 -12.336 -11.984 1 78.81 6 GLU B CA 1
ATOM 680 C C . GLU B 1 6 ? -6.305 -11.648 -13.219 1 78.81 6 GLU B C 1
ATOM 682 O O . GLU B 1 6 ? -5.844 -10.508 -13.141 1 78.81 6 GLU B O 1
ATOM 687 N N . LYS B 1 7 ? -6.344 -12.148 -14.234 1 71.94 7 LYS B N 1
ATOM 688 C CA . LYS B 1 7 ? -5.91 -11.641 -15.531 1 71.94 7 LYS B CA 1
ATOM 689 C C . LYS B 1 7 ? -4.551 -10.953 -15.43 1 71.94 7 LYS B C 1
ATOM 691 O O . LYS B 1 7 ? -4.457 -9.828 -14.922 1 71.94 7 LYS B O 1
ATOM 696 N N . GLY B 1 8 ? -3.363 -11.43 -15.383 1 65.75 8 GLY B N 1
ATOM 697 C CA . GLY B 1 8 ? -1.943 -11.219 -15.148 1 65.75 8 GLY B CA 1
ATOM 698 C C . GLY B 1 8 ? -1.446 -9.883 -15.672 1 65.75 8 GLY B C 1
ATOM 699 O O . GLY B 1 8 ? -0.246 -9.602 -15.625 1 65.75 8 GLY B O 1
ATOM 700 N N . THR B 1 9 ? -2.475 -8.992 -16.188 1 70.5 9 THR B N 1
ATOM 701 C CA . THR B 1 9 ? -1.808 -7.883 -16.859 1 70.5 9 THR B CA 1
ATOM 702 C C . THR B 1 9 ? -2.426 -6.551 -16.453 1 70.5 9 THR B C 1
ATOM 704 O O . THR B 1 9 ? -2.109 -5.508 -17.031 1 70.5 9 THR B O 1
ATOM 707 N N . GLU B 1 10 ? -3.086 -6.574 -15.438 1 81.44 10 GLU B N 1
ATOM 708 C CA . GLU B 1 10 ? -3.707 -5.312 -15.055 1 81.44 10 GLU B CA 1
ATOM 709 C C . GLU B 1 10 ? -2.785 -4.496 -14.156 1 81.44 10 GLU B C 1
ATOM 711 O O . GLU B 1 10 ? -2.041 -5.055 -1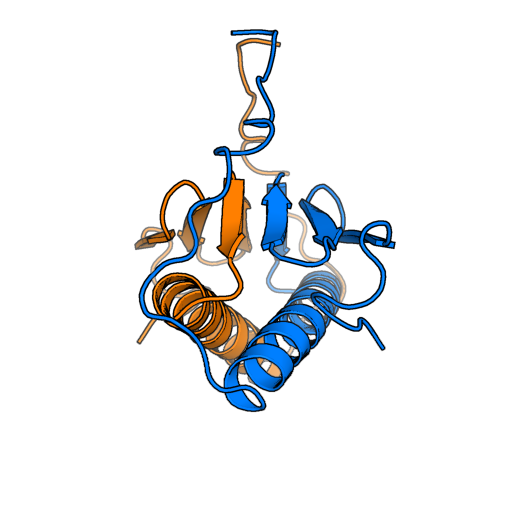3.344 1 81.44 10 GLU B O 1
ATOM 716 N N . SER B 1 11 ? -2.541 -3.117 -14.5 1 86.81 11 SER B N 1
ATOM 717 C CA . SER B 1 11 ? -1.753 -2.223 -13.664 1 86.81 11 SER B CA 1
ATOM 718 C C . SER B 1 11 ? -2.52 -0.943 -13.344 1 86.81 11 SER B C 1
ATOM 720 O O . SER B 1 11 ? -3.328 -0.48 -14.148 1 86.81 11 SER B O 1
ATOM 722 N N . SER B 1 12 ? -2.471 -0.546 -12.156 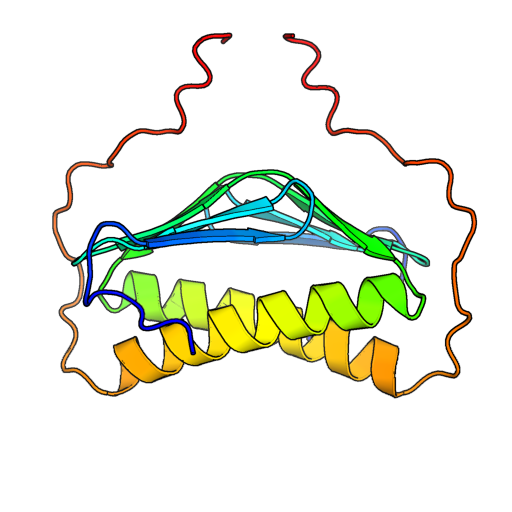1 88 12 SER B N 1
ATOM 723 C CA . SER B 1 12 ? -3.037 0.722 -11.703 1 88 12 SER B CA 1
ATOM 724 C C . SER B 1 12 ? -1.986 1.579 -11.008 1 88 12 SER B C 1
ATOM 726 O O . SER B 1 12 ? -0.913 1.088 -10.648 1 88 12 SER B O 1
ATOM 728 N N . SER B 1 13 ? -2.27 2.859 -10.938 1 91.38 13 SER B N 1
ATOM 729 C CA . SER B 1 13 ? -1.334 3.746 -10.258 1 91.38 13 SER B CA 1
ATOM 730 C C . SER B 1 13 ? -2.068 4.738 -9.359 1 91.38 13 SER B C 1
ATOM 732 O O . SER B 1 13 ? -3.168 5.188 -9.695 1 91.38 13 SER B O 1
ATOM 734 N N . ILE B 1 14 ? -1.567 4.957 -8.219 1 92.25 14 ILE B N 1
ATOM 735 C CA . ILE B 1 14 ? -1.979 6.023 -7.312 1 92.25 14 ILE B CA 1
ATOM 736 C C . ILE B 1 14 ? -0.849 7.039 -7.168 1 92.25 14 ILE B C 1
ATOM 738 O O . ILE B 1 14 ? 0.155 6.773 -6.504 1 92.25 14 ILE B O 1
ATOM 742 N N . GLU B 1 15 ? -1.003 8.148 -7.848 1 88.56 15 GLU B N 1
ATOM 743 C CA . GLU B 1 15 ? 0.084 9.125 -7.922 1 88.56 15 GLU B CA 1
ATOM 744 C C . GLU B 1 15 ? 1.363 8.484 -8.453 1 88.56 15 GLU B C 1
ATOM 746 O O . GLU B 1 15 ? 1.402 8.008 -9.586 1 88.56 15 GLU B O 1
ATOM 751 N N . ASP B 1 16 ? 2.41 8.375 -7.613 1 88.75 16 ASP B N 1
ATOM 752 C CA . ASP B 1 16 ? 3.688 7.828 -8.055 1 88.75 16 ASP B CA 1
ATOM 753 C C . ASP B 1 16 ? 3.854 6.379 -7.602 1 88.75 16 ASP B C 1
ATOM 755 O O . ASP B 1 16 ? 4.914 5.781 -7.793 1 88.75 16 ASP B O 1
ATOM 759 N N . LEU B 1 17 ? 2.799 5.793 -7.051 1 92.56 17 LEU B N 1
ATOM 760 C CA . LEU B 1 17 ? 2.787 4.391 -6.656 1 92.56 17 LEU B CA 1
ATOM 761 C C . LEU B 1 17 ? 2.125 3.529 -7.727 1 92.56 17 LEU B C 1
ATOM 763 O O . LEU B 1 17 ? 1.021 3.836 -8.18 1 92.56 17 LEU B O 1
ATOM 767 N N . THR B 1 18 ? 2.795 2.473 -8.195 1 92.81 18 THR B N 1
ATOM 768 C CA . THR B 1 18 ? 2.283 1.591 -9.242 1 92.81 18 THR B CA 1
ATOM 769 C C . THR B 1 18 ? 1.868 0.245 -8.656 1 92.81 18 THR B C 1
ATOM 771 O O . THR B 1 18 ? 2.607 -0.35 -7.863 1 92.81 18 THR B O 1
ATOM 774 N N . LEU B 1 19 ? 0.692 -0.208 -9.062 1 91.69 19 LEU B N 1
ATOM 775 C CA . LEU B 1 19 ? 0.119 -1.484 -8.656 1 91.69 19 LEU B CA 1
ATOM 776 C C . LEU B 1 19 ? -0.027 -2.424 -9.844 1 91.69 19 LEU B C 1
ATOM 778 O O . LEU B 1 19 ? -0.731 -2.109 -10.805 1 91.69 19 LEU B O 1
ATOM 782 N N . GLU B 1 20 ? 0.686 -3.51 -9.836 1 90 20 GLU B N 1
ATOM 783 C CA . GLU B 1 20 ? 0.652 -4.469 -10.938 1 90 20 GLU B CA 1
ATOM 784 C C . GLU B 1 20 ? 0.024 -5.789 -10.5 1 90 20 GLU B C 1
ATOM 786 O O . GLU B 1 20 ? 0.365 -6.324 -9.445 1 90 20 GLU B O 1
ATOM 791 N N . ASN B 1 21 ? -0.877 -6.176 -11.305 1 89.69 21 ASN B N 1
ATOM 792 C CA . ASN B 1 21 ? -1.565 -7.434 -11.023 1 89.69 21 ASN B CA 1
ATOM 793 C C . ASN B 1 21 ? -1.067 -8.562 -11.922 1 89.69 21 ASN B C 1
ATOM 795 O O . ASN B 1 21 ? -0.969 -8.391 -13.133 1 89.69 21 ASN B O 1
ATOM 799 N N . ASP B 1 22 ? -0.626 -9.695 -11.32 1 87.81 22 ASP B N 1
ATOM 800 C CA . ASP B 1 22 ? -0.295 -10.93 -12.016 1 87.81 22 ASP B CA 1
ATOM 801 C C . ASP B 1 22 ? -1.152 -12.094 -11.516 1 87.81 22 ASP B C 1
ATOM 803 O O . ASP B 1 22 ? -1.927 -11.938 -10.57 1 87.81 22 ASP B O 1
ATOM 807 N N . VAL B 1 23 ? -1.032 -13.242 -12.117 1 86.25 23 VAL B N 1
ATOM 808 C CA . VAL B 1 23 ? -1.859 -14.406 -11.797 1 86.25 23 VAL B CA 1
ATOM 809 C C . VAL B 1 23 ? -1.443 -14.977 -10.445 1 86.25 23 VAL B C 1
ATOM 811 O O . VAL B 1 23 ? -2.281 -15.477 -9.695 1 86.25 23 VAL B O 1
ATOM 814 N N . ASP B 1 24 ? -0.113 -14.789 -10.109 1 89.31 24 ASP B N 1
ATOM 815 C CA . ASP B 1 24 ? 0.371 -15.445 -8.898 1 89.31 24 ASP B CA 1
ATOM 816 C C . ASP B 1 24 ? 0.977 -14.438 -7.926 1 89.31 24 ASP B C 1
ATOM 818 O O . ASP B 1 24 ? 1.425 -14.797 -6.84 1 89.31 24 ASP B O 1
ATOM 822 N N . CYS B 1 25 ? 0.983 -13.156 -8.344 1 90.44 25 CYS B N 1
ATOM 823 C CA . CYS B 1 25 ? 1.645 -12.156 -7.516 1 90.44 25 CYS B CA 1
ATOM 824 C C . CYS B 1 25 ? 1.127 -10.758 -7.828 1 90.44 25 CYS B C 1
ATOM 826 O O . CYS B 1 25 ? 0.899 -10.422 -8.992 1 90.44 25 CYS B O 1
ATOM 828 N N . VAL B 1 26 ? 0.896 -9.984 -6.863 1 92.44 26 VAL B N 1
ATOM 829 C CA . VAL B 1 26 ? 0.591 -8.562 -6.992 1 92.44 26 VAL B CA 1
ATOM 830 C C . VAL B 1 26 ? 1.794 -7.734 -6.547 1 92.44 26 VAL B C 1
ATOM 832 O O . VAL B 1 26 ? 2.324 -7.934 -5.453 1 92.44 26 VAL B O 1
ATOM 835 N N . SER B 1 27 ? 2.213 -6.875 -7.453 1 91.38 27 SER B N 1
ATOM 836 C CA . SER B 1 27 ? 3.385 -6.059 -7.152 1 91.38 27 SER B CA 1
ATOM 837 C C . SER B 1 27 ? 3 -4.602 -6.922 1 91.38 27 SER B C 1
ATOM 839 O O . SER B 1 27 ? 2.178 -4.047 -7.656 1 91.38 27 SER B O 1
ATOM 841 N N . ILE B 1 28 ? 3.602 -4.027 -5.895 1 92.5 28 ILE B N 1
ATOM 842 C CA . ILE B 1 28 ? 3.436 -2.615 -5.57 1 92.5 28 ILE B CA 1
ATOM 843 C C . ILE B 1 28 ? 4.801 -1.938 -5.5 1 92.5 28 ILE B C 1
ATOM 845 O O . ILE B 1 28 ? 5.695 -2.396 -4.785 1 92.5 28 ILE B O 1
ATOM 849 N N . TYR B 1 29 ? 5.012 -0.918 -6.32 1 91 29 TYR B N 1
ATOM 850 C CA . TYR B 1 29 ? 6.289 -0.219 -6.246 1 91 29 TYR B CA 1
ATOM 851 C C . TYR B 1 29 ? 6.133 1.248 -6.625 1 91 29 TYR B C 1
ATOM 853 O O . TYR B 1 29 ? 5.219 1.609 -7.371 1 91 29 TYR B O 1
ATOM 861 N N . GLY B 1 30 ? 6.984 2.018 -6.016 1 93.19 30 GLY B N 1
ATOM 862 C CA . GLY B 1 30 ? 6.934 3.453 -6.238 1 93.19 30 GLY B CA 1
ATOM 863 C C . GLY B 1 30 ? 6.879 4.258 -4.953 1 93.19 30 GLY B C 1
ATOM 864 O O . GLY B 1 30 ? 7.523 3.9 -3.965 1 93.19 30 GLY B O 1
ATOM 865 N N . ASN B 1 31 ? 6.32 5.43 -5.094 1 89.44 31 ASN B N 1
ATOM 866 C CA . ASN B 1 31 ? 6.234 6.344 -3.961 1 89.44 31 ASN B CA 1
ATOM 867 C C . ASN B 1 31 ? 4.844 6.969 -3.855 1 89.44 31 ASN B C 1
ATOM 869 O O . ASN B 1 31 ? 4.27 7.395 -4.859 1 89.44 31 ASN B O 1
ATOM 873 N N . LEU B 1 32 ? 4.332 6.895 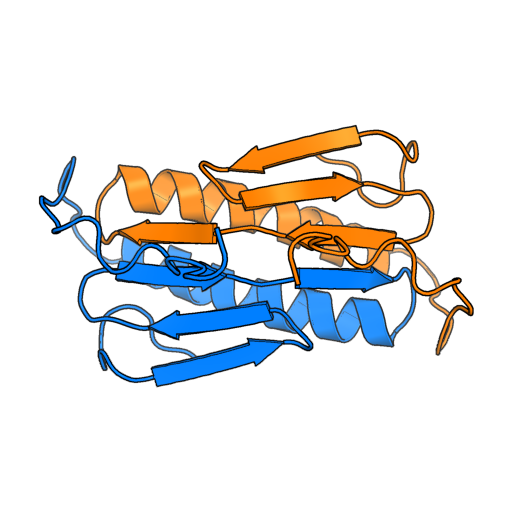-2.633 1 93.31 32 LEU B N 1
ATOM 874 C CA . LEU B 1 32 ? 3.029 7.492 -2.348 1 93.31 32 LEU B CA 1
ATOM 875 C C . LEU B 1 32 ? 3.076 8.305 -1.059 1 93.31 32 LEU B C 1
ATOM 877 O O . LEU B 1 32 ? 3.584 7.832 -0.039 1 93.31 32 LEU B O 1
ATOM 881 N N . GLN B 1 33 ? 2.678 9.547 -1.171 1 91.62 33 GLN B N 1
ATOM 882 C CA . GLN B 1 33 ? 2.543 10.406 -0.001 1 91.62 33 GLN B CA 1
ATOM 883 C C . GLN B 1 33 ? 1.078 10.711 0.295 1 91.62 33 GLN B C 1
ATOM 885 O O . GLN B 1 33 ? 0.378 11.289 -0.537 1 91.62 33 GLN B O 1
ATOM 890 N N . ILE B 1 34 ? 0.686 10.297 1.433 1 94.25 34 ILE B N 1
ATOM 891 C CA . ILE B 1 34 ? -0.684 10.555 1.865 1 94.25 34 ILE B CA 1
ATOM 892 C C . ILE B 1 34 ? -0.705 11.711 2.863 1 94.25 34 ILE B C 1
ATOM 894 O O . ILE B 1 34 ? -0.315 11.547 4.02 1 94.25 34 ILE B O 1
ATOM 898 N N . THR B 1 35 ? -1.103 12.828 2.346 1 93.44 35 THR B N 1
ATOM 899 C CA . THR B 1 35 ? -1.139 14.023 3.184 1 93.44 35 THR B CA 1
ATOM 900 C C . THR B 1 35 ? -2.416 14.062 4.016 1 93.44 35 THR B C 1
ATOM 902 O O . THR B 1 35 ? -3.412 13.422 3.666 1 93.44 35 THR B O 1
ATOM 905 N N . LYS B 1 36 ? -2.322 14.789 5.074 1 92.88 36 LYS B N 1
ATOM 906 C CA . LYS B 1 36 ? -3.471 14.93 5.965 1 92.88 36 LYS B CA 1
ATOM 907 C C . LYS B 1 36 ? -4.473 15.945 5.41 1 92.88 36 LYS B C 1
ATOM 909 O O . LYS B 1 36 ? -4.699 16.984 6.012 1 92.88 36 LYS B O 1
ATOM 914 N N . ASP B 1 37 ? -5.062 15.68 4.215 1 95.62 37 ASP B N 1
ATOM 915 C CA . ASP B 1 37 ? -6.078 16.484 3.539 1 95.62 37 ASP B CA 1
ATOM 916 C C . ASP B 1 37 ? -7.023 15.594 2.725 1 95.62 37 ASP B C 1
ATOM 918 O O . ASP B 1 37 ? -6.938 14.367 2.785 1 95.62 37 ASP B O 1
ATOM 922 N N . LYS B 1 38 ? -7.934 16.172 2.027 1 95.88 38 LYS B N 1
ATOM 923 C CA . LYS B 1 38 ? -8.922 15.391 1.284 1 95.88 38 LYS B CA 1
ATOM 924 C C . LYS B 1 38 ? -8.266 14.594 0.162 1 95.88 38 LYS B C 1
ATOM 926 O O . LYS B 1 38 ? -8.719 13.5 -0.173 1 95.88 38 LYS B O 1
ATOM 931 N N . ILE B 1 39 ? -7.281 15.188 -0.366 1 94.06 39 ILE B N 1
ATOM 932 C CA . ILE B 1 39 ? -6.547 14.508 -1.431 1 94.06 39 ILE B CA 1
ATOM 933 C C . ILE B 1 39 ? -5.902 13.242 -0.884 1 94.06 39 ILE B C 1
ATOM 935 O O . ILE B 1 39 ? -6.004 12.172 -1.495 1 94.06 39 ILE B O 1
ATOM 939 N N . GLY B 1 40 ? -5.273 13.453 0.286 1 94.94 40 GLY B N 1
ATOM 940 C CA . GLY B 1 40 ? -4.676 12.297 0.934 1 94.94 40 GLY B CA 1
ATOM 941 C C . GLY B 1 40 ? -5.691 11.234 1.315 1 94.94 40 GLY B C 1
ATOM 942 O O . GLY B 1 40 ? -5.41 10.039 1.229 1 94.94 40 GLY B O 1
ATOM 943 N N . LEU B 1 41 ? -6.836 11.656 1.729 1 96.81 41 LEU B N 1
ATOM 944 C CA . LEU B 1 41 ? -7.887 10.711 2.088 1 96.81 41 LEU B CA 1
ATOM 945 C C . LEU B 1 41 ? -8.328 9.898 0.874 1 96.81 41 LEU B C 1
ATOM 947 O O . LEU B 1 41 ? -8.539 8.688 0.974 1 96.81 41 LEU B O 1
ATOM 951 N N . GLU B 1 42 ? -8.484 10.555 -0.241 1 96.06 42 GLU B N 1
ATOM 952 C CA . GLU B 1 42 ? -8.867 9.859 -1.469 1 96.06 42 GLU B CA 1
ATOM 953 C C . GLU B 1 42 ? -7.812 8.844 -1.881 1 96.06 42 GLU B C 1
ATOM 955 O O . GLU B 1 42 ? -8.148 7.727 -2.285 1 96.06 42 GLU B O 1
ATOM 960 N N . GLN B 1 43 ? -6.543 9.227 -1.77 1 95.5 43 GLN B N 1
ATOM 961 C CA . GLN B 1 43 ? -5.438 8.328 -2.096 1 95.5 43 GLN B CA 1
ATOM 962 C C . GLN B 1 43 ? -5.398 7.137 -1.148 1 95.5 43 GLN B C 1
ATOM 964 O O . GLN B 1 43 ? -5.207 6 -1.583 1 95.5 43 GLN B O 1
ATOM 969 N N . ALA B 1 44 ? -5.582 7.414 0.075 1 96.19 44 ALA B N 1
ATOM 970 C CA . ALA B 1 44 ? -5.59 6.359 1.086 1 96.19 44 ALA B CA 1
ATOM 971 C C . ALA B 1 44 ? -6.734 5.379 0.844 1 96.19 44 ALA B C 1
ATOM 973 O O . ALA B 1 44 ? -6.559 4.164 0.97 1 96.19 44 ALA B O 1
ATOM 974 N N . LYS B 1 45 ? -7.863 5.887 0.447 1 96.81 45 LYS B N 1
ATOM 975 C CA . LYS B 1 45 ? -9.031 5.043 0.198 1 96.81 45 LYS B CA 1
ATOM 976 C C . LYS B 1 45 ? -8.828 4.18 -1.044 1 96.81 45 LYS B C 1
ATOM 978 O O . LYS B 1 45 ? -9.281 3.035 -1.093 1 96.81 45 LYS B O 1
ATOM 983 N N . ALA B 1 46 ? -8.219 4.781 -2 1 95.62 46 ALA B N 1
ATOM 984 C CA . ALA B 1 46 ? -7.914 4.004 -3.199 1 95.62 46 ALA B CA 1
ATOM 985 C C . ALA B 1 46 ? -7.004 2.824 -2.873 1 95.62 46 ALA B C 1
ATOM 987 O O . ALA B 1 46 ? -7.25 1.702 -3.322 1 95.62 46 ALA B O 1
ATOM 988 N N . LEU B 1 47 ? -5.922 3.158 -2.125 1 95.94 47 LEU B N 1
ATOM 989 C CA . LEU B 1 47 ? -5.004 2.104 -1.708 1 95.94 47 LEU B CA 1
ATOM 990 C C . LEU B 1 47 ? -5.711 1.085 -0.82 1 95.94 47 LEU B C 1
ATOM 992 O O . LEU B 1 47 ? -5.48 -0.12 -0.942 1 95.94 47 LEU B O 1
ATOM 996 N N . GLN B 1 48 ? -6.57 1.528 0.028 1 95.94 48 GLN B N 1
ATOM 997 C CA . GLN B 1 48 ? -7.34 0.664 0.916 1 95.94 48 GLN B CA 1
ATOM 998 C C . GLN B 1 48 ? -8.203 -0.312 0.121 1 95.94 48 GLN B C 1
ATOM 1000 O O . GLN B 1 48 ? -8.234 -1.508 0.42 1 95.94 48 GLN B O 1
ATOM 1005 N N . SER B 1 49 ? -8.93 0.203 -0.859 1 95.38 49 SER B N 1
ATOM 1006 C CA . SER B 1 49 ? -9.789 -0.637 -1.692 1 95.38 49 SER B CA 1
ATOM 1007 C C . SER B 1 49 ? -8.977 -1.726 -2.393 1 95.38 49 SER B C 1
ATOM 1009 O O . SER B 1 49 ? -9.398 -2.883 -2.439 1 95.38 49 SER B O 1
ATOM 1011 N N . PHE B 1 50 ? -7.832 -1.265 -2.885 1 93.12 50 PHE B N 1
ATOM 1012 C CA . PHE B 1 50 ? -6.953 -2.207 -3.568 1 93.12 50 PHE B CA 1
ATOM 1013 C C . PHE B 1 50 ? -6.504 -3.312 -2.623 1 93.12 50 PHE B C 1
ATOM 1015 O O . PHE B 1 50 ? -6.629 -4.496 -2.941 1 93.12 50 PHE B O 1
ATOM 1022 N N . VAL B 1 51 ? -5.988 -2.961 -1.531 1 95.69 51 VAL B N 1
ATOM 1023 C CA . VAL B 1 51 ? -5.438 -3.924 -0.583 1 95.69 51 VAL B CA 1
ATOM 1024 C C . VAL B 1 51 ? -6.551 -4.828 -0.061 1 95.69 51 VAL B C 1
ATOM 1026 O O . VAL B 1 51 ? -6.348 -6.031 0.123 1 95.69 51 VAL B O 1
ATOM 1029 N N . ASN B 1 52 ? -7.75 -4.273 0.197 1 96.19 52 ASN B N 1
ATOM 1030 C CA . ASN B 1 52 ? -8.891 -5.074 0.625 1 96.19 52 ASN B CA 1
ATOM 1031 C C . ASN B 1 52 ? -9.227 -6.164 -0.391 1 96.19 52 ASN B C 1
ATOM 1033 O O . ASN B 1 52 ? -9.523 -7.301 -0.014 1 96.19 52 ASN B O 1
ATOM 1037 N N . ASP B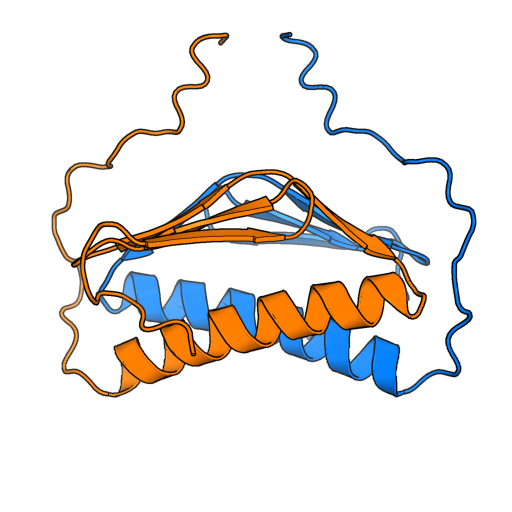 1 53 ? -9.18 -5.789 -1.625 1 94.25 53 ASP B N 1
ATOM 1038 C CA . ASP B 1 53 ? -9.469 -6.75 -2.686 1 94.25 53 ASP B CA 1
ATOM 1039 C C . ASP B 1 53 ? -8.422 -7.867 -2.705 1 94.25 53 ASP B C 1
ATOM 1041 O O . ASP B 1 53 ? -8.758 -9.039 -2.898 1 94.25 53 ASP B O 1
ATOM 1045 N N . VAL B 1 54 ? -7.164 -7.508 -2.518 1 95.06 54 VAL B N 1
ATOM 1046 C CA . VAL B 1 54 ? -6.074 -8.477 -2.51 1 95.06 54 VAL B CA 1
ATOM 1047 C C . VAL B 1 54 ? -6.262 -9.453 -1.349 1 95.06 54 VAL B C 1
ATOM 1049 O O . VAL B 1 54 ? -6.191 -10.672 -1.534 1 95.06 54 VAL B O 1
ATOM 1052 N N . VAL B 1 55 ? -6.523 -8.914 -0.15 1 96.88 55 VAL B N 1
ATOM 1053 C CA . VAL B 1 55 ? -6.707 -9.742 1.039 1 96.88 55 VAL B CA 1
ATOM 1054 C C . VAL B 1 55 ? -7.918 -10.656 0.851 1 96.88 55 VAL B C 1
ATOM 1056 O O . VAL B 1 55 ? -7.863 -11.844 1.169 1 96.88 55 VAL B O 1
ATOM 1059 N N . ALA B 1 56 ? -9.016 -10.109 0.349 1 95.81 56 ALA B N 1
ATOM 1060 C CA . ALA B 1 56 ? -10.227 -10.891 0.134 1 95.81 56 ALA B CA 1
ATOM 1061 C C . ALA B 1 56 ? -9.977 -12.039 -0.833 1 95.81 56 ALA B C 1
ATOM 1063 O O . ALA B 1 56 ? -10.469 -13.156 -0.625 1 95.81 56 ALA B O 1
ATOM 1064 N N . ALA B 1 57 ? -9.234 -11.758 -1.891 1 94.06 57 ALA B N 1
ATOM 1065 C CA . ALA B 1 57 ? -8.93 -12.773 -2.891 1 94.06 57 ALA B CA 1
ATOM 1066 C C . ALA B 1 57 ? -8.086 -13.898 -2.289 1 94.06 57 ALA B C 1
ATOM 1068 O O . ALA B 1 57 ? -8.328 -15.078 -2.572 1 94.06 57 ALA B O 1
ATOM 1069 N N . LEU B 1 58 ? -7.121 -13.547 -1.453 1 95.56 58 LEU B N 1
ATOM 1070 C CA . LEU B 1 58 ? -6.234 -14.531 -0.846 1 95.56 58 LEU B CA 1
ATOM 1071 C C . LEU B 1 58 ? -6.969 -15.352 0.209 1 95.56 58 LEU B C 1
ATOM 1073 O O . LEU B 1 58 ? -6.703 -16.547 0.373 1 95.56 58 LEU B O 1
ATOM 1077 N N . GLU B 1 59 ? -7.871 -14.742 0.896 1 96.5 59 GLU B N 1
ATOM 1078 C CA . GLU B 1 59 ? -8.594 -15.422 1.969 1 96.5 59 GLU B CA 1
ATOM 1079 C C . GLU B 1 59 ? -9.641 -16.375 1.41 1 96.5 59 GLU B C 1
ATOM 1081 O O . GLU B 1 59 ? -10.102 -17.281 2.109 1 96.5 59 GLU B O 1
ATOM 1086 N N . LYS B 1 60 ? -10.023 -16.156 0.189 1 93.31 60 LYS B N 1
ATOM 1087 C CA . LYS B 1 60 ? -11.07 -16.953 -0.441 1 93.31 60 LYS B CA 1
ATOM 1088 C C . LYS B 1 60 ? -10.508 -18.266 -0.977 1 93.31 60 LYS B C 1
ATOM 1090 O O . LYS B 1 60 ? -11.266 -19.172 -1.302 1 93.31 60 LYS B O 1
ATOM 1095 N N . GLU B 1 61 ? -9.242 -18.391 -0.998 1 89.56 61 GLU B N 1
ATOM 1096 C CA . GLU B 1 61 ? -8.617 -19.562 -1.603 1 89.56 61 GLU B CA 1
ATOM 1097 C C . GLU B 1 61 ? -7.781 -20.328 -0.581 1 89.56 61 GLU B C 1
ATOM 1099 O O . GLU B 1 61 ? -7.473 -19.812 0.493 1 89.56 61 GLU B O 1
ATOM 1104 N N . GLU B 1 62 ? -7.629 -21.625 -0.875 1 92.31 62 GLU B N 1
ATOM 1105 C CA . GLU B 1 62 ? -6.645 -22.391 -0.119 1 92.31 62 GLU B CA 1
ATOM 1106 C C . GLU B 1 62 ? -5.227 -22.078 -0.586 1 92.31 62 GLU B C 1
ATOM 1108 O O . GLU B 1 62 ? -4.844 -22.422 -1.705 1 92.31 62 GLU B O 1
ATOM 1113 N N . LEU B 1 63 ? -4.492 -21.453 0.291 1 94.56 63 LEU B N 1
ATOM 1114 C CA . LEU B 1 63 ? -3.178 -20.953 -0.094 1 94.56 63 LEU B CA 1
ATOM 1115 C C . LEU B 1 63 ? -2.078 -21.906 0.371 1 94.56 63 LEU B C 1
ATOM 1117 O O . LEU B 1 63 ? -2.125 -22.406 1.493 1 94.56 63 LEU B O 1
ATOM 1121 N N . PRO B 1 64 ? -1.204 -22.109 -0.537 1 94.56 64 PRO B N 1
ATOM 1122 C CA . PRO B 1 64 ? -0.017 -22.859 -0.1 1 94.56 64 PRO B CA 1
ATOM 1123 C C . PRO B 1 64 ? 0.859 -22.047 0.857 1 94.56 64 PRO B C 1
ATOM 1125 O O . PRO B 1 64 ? 0.622 -20.859 1.064 1 94.56 64 PRO B O 1
ATOM 1128 N N . GLU B 1 65 ? 1.8 -22.703 1.508 1 93.25 65 GLU B N 1
ATOM 1129 C CA . GLU B 1 65 ? 2.705 -22 2.412 1 93.25 65 GLU B CA 1
ATOM 1130 C C . GLU B 1 65 ? 3.578 -21 1.656 1 93.25 65 GLU B C 1
ATOM 1132 O O . GLU B 1 65 ? 3.768 -19.875 2.104 1 93.25 65 GLU B O 1
ATOM 1137 N N . LYS B 1 66 ? 4.117 -21.484 0.556 1 89.81 66 LYS B N 1
ATOM 1138 C CA . LYS B 1 66 ? 4.988 -20.656 -0.273 1 89.81 66 LYS B CA 1
ATOM 1139 C C . LYS B 1 66 ? 4.965 -21.109 -1.728 1 89.81 66 LYS B C 1
ATOM 1141 O O . LYS B 1 66 ? 4.992 -22.312 -2.004 1 89.81 66 LYS B O 1
ATOM 1146 N N . ILE B 1 67 ? 4.707 -20.141 -2.578 1 87.12 67 ILE B N 1
ATOM 1147 C CA . ILE B 1 67 ? 4.793 -20.5 -3.99 1 87.12 67 ILE B CA 1
ATOM 1148 C C . ILE B 1 67 ? 6.172 -20.141 -4.531 1 87.12 67 ILE B C 1
ATOM 1150 O O . ILE B 1 67 ? 6.832 -19.234 -4.012 1 87.12 67 ILE B O 1
ATOM 1154 N N . GLU B 1 68 ? 6.809 -20.969 -5.324 1 76.5 68 GLU B N 1
ATOM 1155 C CA . GLU B 1 68 ? 8.109 -20.703 -5.922 1 76.5 68 GLU B CA 1
ATOM 1156 C C . GLU B 1 68 ? 7.988 -19.766 -7.117 1 76.5 68 GLU B C 1
ATOM 1158 O O . GLU B 1 68 ? 7.316 -20.078 -8.102 1 76.5 68 GLU B O 1
ATOM 1163 N N . ARG B 1 69 ? 8.008 -18.641 -6.863 1 70.81 69 ARG B N 1
ATOM 1164 C CA . ARG B 1 69 ? 7.953 -17.766 -8.023 1 70.81 69 ARG B CA 1
ATOM 1165 C C . ARG B 1 69 ? 9.312 -17.141 -8.297 1 70.81 69 ARG B C 1
ATOM 1167 O O . ARG B 1 69 ? 10.094 -16.906 -7.375 1 70.81 69 ARG B O 1
ATOM 1174 N N . PRO B 1 70 ? 9.727 -17.25 -9.555 1 55.34 70 PRO B N 1
ATOM 1175 C CA . PRO B 1 70 ? 10.945 -16.5 -9.859 1 55.34 70 PRO B CA 1
ATOM 1176 C C . PRO B 1 70 ? 10.867 -15.039 -9.43 1 55.34 70 PRO B C 1
ATOM 1178 O O . PRO B 1 70 ? 9.789 -14.453 -9.422 1 55.34 70 PRO B O 1
ATOM 1181 N N . ALA B 1 71 ? 11.484 -14.773 -8.344 1 49.69 71 ALA B N 1
ATOM 1182 C CA . ALA B 1 71 ? 11.547 -13.391 -7.883 1 49.69 71 ALA B CA 1
ATOM 1183 C C . ALA B 1 71 ? 11.258 -12.414 -9.023 1 49.69 71 ALA B C 1
ATOM 1185 O O . ALA B 1 71 ? 12.039 -12.32 -9.977 1 49.69 71 ALA B O 1
ATOM 1186 N N . GLU B 1 72 ? 10.227 -12.516 -9.57 1 50.66 72 GLU B N 1
ATOM 1187 C CA . GLU B 1 72 ? 10.07 -11.586 -10.688 1 50.66 72 GLU B CA 1
ATOM 1188 C C . GLU B 1 72 ? 10.875 -10.312 -10.453 1 50.66 72 GLU B C 1
ATOM 1190 O O . GLU B 1 72 ? 11.258 -10.008 -9.32 1 50.66 72 GLU B O 1
ATOM 1195 N N . GLN B 1 73 ? 10.867 -9.398 -11.531 1 45.56 73 GLN B N 1
ATOM 1196 C CA . GLN B 1 73 ? 11.711 -8.273 -11.906 1 45.56 73 GLN B CA 1
ATOM 1197 C C . GLN B 1 73 ? 11.812 -7.262 -10.766 1 45.56 73 GLN B C 1
ATOM 1199 O O . GLN B 1 73 ? 10.805 -6.688 -10.344 1 45.56 73 GLN B O 1
ATOM 1204 N N . GLU B 1 74 ? 12.562 -7.652 -9.781 1 45.5 74 GLU B N 1
ATOM 1205 C CA . GLU B 1 74 ? 13.07 -6.484 -9.07 1 45.5 74 GLU B CA 1
ATOM 1206 C C . GLU B 1 74 ? 12.977 -5.23 -9.938 1 45.5 74 GLU B C 1
ATOM 1208 O O . GLU B 1 74 ? 13.305 -5.266 -11.125 1 45.5 74 GLU B O 1
ATOM 1213 N N . ILE B 1 75 ? 11.938 -4.555 -9.781 1 47.16 75 ILE B N 1
ATOM 1214 C CA . ILE B 1 75 ? 12.156 -3.299 -10.492 1 47.16 75 ILE B CA 1
ATOM 1215 C C . ILE B 1 75 ? 13.641 -2.943 -10.461 1 47.16 75 ILE B C 1
ATOM 1217 O O . ILE B 1 75 ? 14.195 -2.629 -9.406 1 47.16 75 ILE B O 1
ATOM 1221 N N . ASN B 1 76 ? 14.5 -3.938 -11.016 1 41.78 76 ASN B N 1
ATOM 1222 C CA . ASN B 1 76 ? 15.898 -3.596 -11.25 1 41.78 76 ASN B CA 1
ATOM 1223 C C . ASN B 1 76 ? 16.062 -2.123 -11.617 1 41.78 76 ASN B C 1
ATOM 1225 O O . ASN B 1 76 ? 15.531 -1.668 -12.633 1 41.78 76 ASN B O 1
ATOM 1229 N N . ASN B 1 77 ? 15.898 -1.364 -10.656 1 40.19 77 ASN B N 1
ATOM 1230 C CA . ASN B 1 77 ? 16.391 -0.051 -11.07 1 40.19 77 ASN B CA 1
ATOM 1231 C C . ASN B 1 77 ? 17.75 -0.147 -11.758 1 40.19 77 ASN B C 1
ATOM 1233 O O . ASN B 1 77 ? 18.734 -0.51 -11.133 1 40.19 77 ASN B O 1
ATOM 1237 N N . PRO B 1 78 ? 17.656 -0.481 -13.023 1 39.03 78 PRO B N 1
ATOM 1238 C CA . PRO B 1 78 ? 18.953 -0.5 -13.703 1 39.03 78 PRO B CA 1
ATOM 1239 C C . PRO B 1 78 ? 19.906 0.582 -13.195 1 39.03 78 PRO B C 1
ATOM 1241 O O . PRO B 1 78 ? 21.078 0.606 -13.57 1 39.03 78 PRO B O 1
ATOM 1244 N N . PHE B 1 79 ? 19.297 1.593 -12.805 1 35.53 79 PHE B N 1
ATOM 1245 C CA . PHE B 1 79 ? 20.312 2.607 -12.547 1 35.53 79 PHE B CA 1
ATOM 1246 C C . PHE B 1 79 ? 21.094 2.275 -11.281 1 35.53 79 PHE B C 1
ATOM 1248 O O . PHE B 1 79 ? 21.781 3.137 -10.727 1 35.53 79 PHE B O 1
ATOM 1255 N N . LEU B 1 80 ? 20.75 1.258 -10.578 1 31.44 80 LEU B N 1
ATOM 1256 C CA . LEU B 1 80 ? 21.875 1.016 -9.68 1 31.44 80 LEU B CA 1
ATOM 1257 C C . LEU B 1 80 ? 23 0.282 -10.391 1 31.44 80 LEU B C 1
ATOM 1259 O O . LEU B 1 80 ? 22.75 -0.46 -11.344 1 31.44 80 LEU B O 1
#